Protein AF-A0A524EUF6-F1 (afdb_monomer_lite)

pLDDT: mean 81.36, std 13.71, range [43.19, 94.94]

Foldseek 3Di:
DPPDPDPCVVVVPPDDDDDDQQDLVNLVVVLVVVVVVVCVVVVVVCPDPDPVPQRPVAHSLLSVLLCVVVVRPVVSSVVVVVVLVCCVVPPPDDSVVSSVVRND

Radius of gyration: 19.51 Å; chains: 1; bounding box: 36×33×57 Å

Structure (mmCIF, N/CA/C/O backbone):
data_AF-A0A524EUF6-F1
#
_entry.id   AF-A0A524EUF6-F1
#
loop_
_atom_site.group_PDB
_atom_site.id
_atom_site.type_symbol
_atom_site.label_atom_id
_atom_site.label_alt_id
_atom_site.label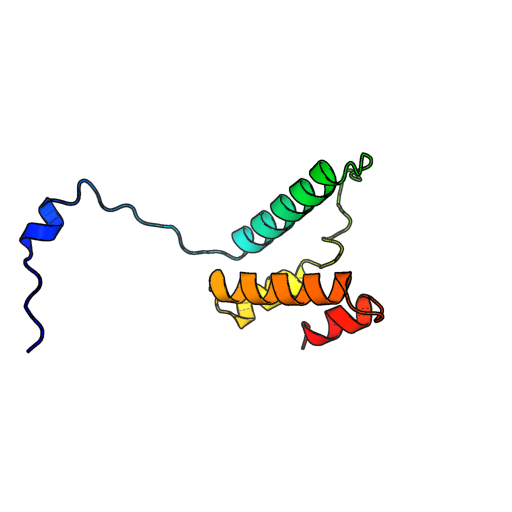_comp_id
_atom_site.label_asym_id
_atom_site.label_entity_id
_atom_site.label_seq_id
_atom_site.pdbx_PDB_ins_code
_atom_site.Cartn_x
_atom_site.Cartn_y
_atom_site.Cartn_z
_atom_site.occupancy
_atom_site.B_iso_or_equiv
_atom_site.auth_seq_id
_atom_site.auth_comp_id
_atom_site.auth_asym_id
_atom_site.auth_atom_id
_atom_site.pdbx_PDB_model_num
ATOM 1 N N . MET A 1 1 ? -5.991 -10.673 -41.555 1.00 43.19 1 MET A N 1
ATOM 2 C CA . MET A 1 1 ? -4.595 -10.441 -41.983 1.00 43.19 1 MET A CA 1
ATOM 3 C C . MET A 1 1 ? -3.9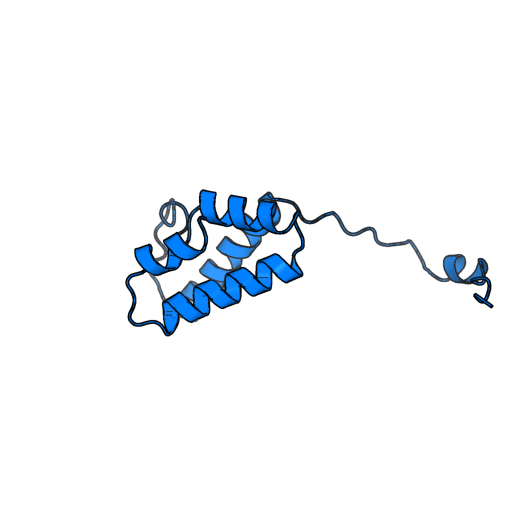37 -9.592 -40.916 1.00 43.19 1 MET A C 1
ATOM 5 O O . MET A 1 1 ? -4.354 -8.457 -40.746 1.00 43.19 1 MET A O 1
ATOM 9 N N . ILE A 1 2 ? -3.001 -10.150 -40.150 1.00 49.97 2 ILE A N 1
ATOM 10 C CA . ILE A 1 2 ? -2.170 -9.356 -39.239 1.00 49.97 2 ILE A CA 1
ATOM 11 C C . ILE A 1 2 ? -1.090 -8.731 -40.123 1.00 49.97 2 ILE A C 1
ATOM 13 O O . ILE A 1 2 ? -0.323 -9.452 -40.760 1.00 49.97 2 ILE A O 1
ATOM 17 N N . THR A 1 3 ? -1.111 -7.409 -40.260 1.00 55.97 3 THR A N 1
ATOM 18 C CA . THR A 1 3 ? -0.091 -6.639 -40.975 1.00 55.97 3 THR A CA 1
ATOM 19 C C . THR A 1 3 ? 1.263 -6.900 -40.325 1.00 55.97 3 THR A C 1
ATOM 21 O O . THR A 1 3 ? 1.426 -6.720 -39.120 1.00 55.97 3 THR A O 1
ATOM 24 N N . LYS A 1 4 ? 2.217 -7.384 -41.124 1.00 63.75 4 LYS A N 1
ATOM 25 C CA . LYS A 1 4 ? 3.602 -7.614 -40.706 1.00 63.75 4 LYS A CA 1
ATOM 26 C C . LYS A 1 4 ? 4.155 -6.280 -40.187 1.00 63.75 4 LYS A C 1
ATOM 28 O O . LYS A 1 4 ? 4.105 -5.293 -40.918 1.00 63.75 4 LYS A O 1
ATOM 33 N N . VAL A 1 5 ? 4.592 -6.234 -38.929 1.00 67.06 5 VAL A N 1
ATOM 34 C CA . VAL A 1 5 ? 5.233 -5.042 -38.355 1.00 67.06 5 VAL A CA 1
ATOM 35 C C . VAL A 1 5 ? 6.497 -4.770 -39.170 1.00 67.06 5 VAL A C 1
ATOM 37 O O . VAL A 1 5 ? 7.296 -5.683 -39.361 1.00 67.06 5 VAL A O 1
ATOM 40 N N . ASP A 1 6 ? 6.638 -3.555 -39.705 1.00 73.00 6 ASP A N 1
ATOM 41 C CA . ASP A 1 6 ? 7.836 -3.144 -40.439 1.00 73.00 6 ASP A CA 1
ATOM 42 C C . ASP A 1 6 ? 9.018 -3.126 -39.464 1.00 73.00 6 ASP A C 1
ATOM 44 O O . ASP A 1 6 ? 9.072 -2.310 -38.541 1.00 73.00 6 ASP A O 1
ATOM 48 N N . GLU A 1 7 ? 9.939 -4.072 -39.646 1.00 69.06 7 GLU A N 1
ATOM 49 C CA . GLU A 1 7 ? 11.098 -4.289 -38.776 1.00 69.06 7 GLU A CA 1
ATOM 50 C C . GLU A 1 7 ? 11.995 -3.039 -38.697 1.00 69.06 7 GLU A C 1
ATOM 52 O O . GLU A 1 7 ? 12.682 -2.835 -37.695 1.00 69.06 7 GLU A O 1
ATOM 57 N N . ASN A 1 8 ? 11.909 -2.133 -39.682 1.00 70.81 8 ASN A N 1
ATOM 58 C CA . ASN A 1 8 ? 12.660 -0.880 -39.690 1.00 70.81 8 ASN A CA 1
ATOM 59 C C . ASN A 1 8 ? 12.171 0.144 -38.656 1.00 70.81 8 ASN A C 1
ATOM 61 O O . ASN A 1 8 ? 12.925 1.046 -38.303 1.00 70.81 8 ASN A O 1
ATOM 65 N N . ILE A 1 9 ? 10.946 0.011 -38.130 1.00 70.19 9 ILE A N 1
ATOM 66 C CA . ILE A 1 9 ? 10.404 0.906 -37.090 1.00 70.19 9 ILE A CA 1
ATOM 67 C C . ILE A 1 9 ? 11.243 0.832 -35.808 1.00 70.19 9 ILE A C 1
ATOM 69 O O . ILE A 1 9 ? 11.438 1.843 -35.135 1.00 70.19 9 ILE A O 1
ATOM 73 N N . ILE A 1 10 ? 11.795 -0.344 -35.497 1.00 65.94 10 ILE A N 1
ATOM 74 C CA . ILE A 1 10 ? 12.630 -0.561 -34.308 1.00 65.94 10 ILE A CA 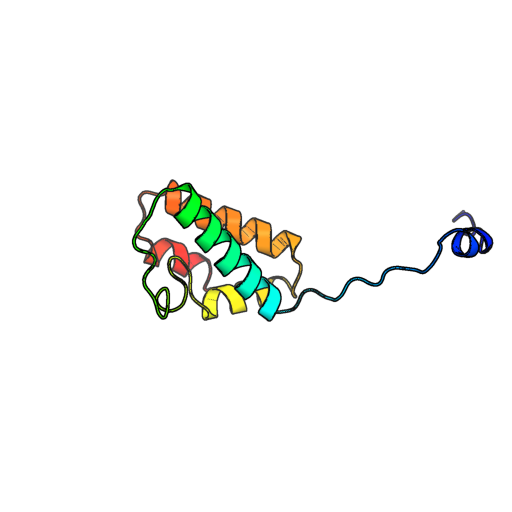1
ATOM 75 C C . ILE A 1 10 ? 13.922 0.267 -34.393 1.00 65.94 10 ILE A C 1
ATOM 77 O O . ILE A 1 10 ? 14.393 0.759 -33.373 1.00 65.94 10 ILE A O 1
ATOM 81 N N . HIS A 1 11 ? 14.448 0.510 -35.600 1.00 66.75 11 HIS A N 1
ATOM 82 C CA . HIS A 1 11 ? 15.644 1.334 -35.811 1.00 66.75 11 HIS A CA 1
ATOM 83 C C . HIS A 1 11 ? 15.419 2.838 -35.585 1.00 66.75 11 HIS A C 1
ATOM 85 O O . HIS A 1 11 ? 16.393 3.571 -35.434 1.00 66.75 11 HIS A O 1
ATOM 91 N N . PHE A 1 12 ? 14.166 3.306 -35.537 1.00 69.38 12 PHE A N 1
ATOM 92 C CA . PHE A 1 12 ? 13.836 4.694 -35.183 1.00 69.38 12 PHE A CA 1
ATOM 93 C C . PHE A 1 12 ? 13.695 4.909 -33.670 1.00 69.38 12 PHE A C 1
ATOM 95 O O . PHE A 1 12 ? 13.650 6.053 -33.215 1.00 69.38 12 PHE A O 1
ATOM 102 N N . ILE A 1 13 ? 13.623 3.831 -32.883 1.00 69.94 13 ILE A N 1
ATOM 103 C CA . ILE A 1 13 ? 13.624 3.904 -31.424 1.00 69.94 13 ILE A CA 1
ATOM 104 C C . ILE A 1 13 ? 15.087 3.947 -30.981 1.00 69.94 13 ILE A C 1
ATOM 106 O O . ILE A 1 13 ? 15.757 2.920 -30.898 1.00 69.94 13 ILE A O 1
ATOM 110 N N . ASN A 1 14 ? 15.586 5.157 -30.725 1.00 68.75 14 ASN A N 1
ATOM 111 C CA . ASN A 1 14 ? 16.880 5.363 -30.082 1.00 68.75 14 ASN A CA 1
ATOM 112 C C . ASN A 1 14 ? 16.827 4.737 -28.684 1.00 68.75 14 ASN A C 1
ATOM 114 O O . ASN A 1 14 ? 16.230 5.314 -27.786 1.00 68.75 14 ASN A O 1
ATOM 118 N N . GLU A 1 15 ? 17.422 3.552 -28.558 1.00 75.94 15 GLU A N 1
ATOM 119 C CA . GLU A 1 15 ? 17.624 2.781 -27.327 1.00 75.94 15 GLU A CA 1
ATOM 120 C C . GLU A 1 15 ? 16.336 2.448 -26.541 1.00 75.94 15 GLU A C 1
ATOM 122 O O . GLU A 1 15 ? 15.756 3.299 -25.864 1.00 75.94 15 GLU A O 1
ATOM 127 N N . PRO A 1 16 ? 15.861 1.189 -26.580 1.00 75.75 16 PRO A N 1
ATOM 128 C CA . PRO A 1 16 ? 14.679 0.802 -25.821 1.00 75.75 16 PRO A CA 1
ATOM 129 C C . PRO A 1 16 ? 14.922 0.963 -24.315 1.00 75.75 16 PRO A C 1
ATOM 131 O O . PRO A 1 16 ? 15.862 0.399 -23.755 1.00 75.75 16 PRO A O 1
ATOM 134 N N . LEU A 1 17 ? 14.032 1.702 -23.651 1.00 81.19 17 LEU A N 1
ATOM 135 C CA . LEU A 1 17 ? 14.020 1.815 -22.199 1.00 81.19 17 LEU A CA 1
ATOM 136 C C . LEU A 1 17 ? 13.297 0.604 -21.605 1.00 81.19 17 LEU A C 1
ATOM 138 O O . LEU A 1 17 ? 12.104 0.400 -21.833 1.00 81.19 17 LEU A O 1
ATOM 142 N N . PHE A 1 18 ? 14.024 -0.195 -20.832 1.00 82.00 18 PHE A N 1
ATOM 143 C CA . PHE A 1 18 ? 13.457 -1.327 -20.110 1.00 82.00 18 PHE A CA 1
ATOM 144 C C . PHE A 1 18 ? 13.017 -0.874 -18.723 1.00 82.00 18 PHE A C 1
ATOM 146 O O . PHE A 1 18 ? 13.826 -0.408 -17.924 1.00 82.00 18 PHE A O 1
ATOM 153 N N . LEU A 1 19 ? 11.723 -1.012 -18.444 1.00 85.31 19 LEU A N 1
ATOM 154 C CA . LEU A 1 19 ? 11.185 -0.789 -17.110 1.00 85.31 19 LEU A CA 1
ATOM 155 C C . LEU A 1 19 ? 11.429 -2.031 -16.257 1.00 85.31 19 LEU A C 1
ATOM 157 O O . LEU A 1 19 ? 11.144 -3.153 -16.687 1.00 85.31 19 LEU A O 1
ATOM 161 N N . SER A 1 20 ? 11.935 -1.820 -15.046 1.00 86.62 20 SER A N 1
ATOM 162 C CA . SER A 1 20 ? 12.022 -2.871 -14.039 1.00 86.62 20 SER A CA 1
ATOM 163 C C . SER A 1 20 ? 10.632 -3.405 -13.702 1.00 86.62 20 SER A C 1
ATOM 165 O O . SER A 1 20 ? 9.629 -2.690 -13.786 1.00 86.62 20 SER A O 1
ATOM 167 N N . GLN A 1 21 ? 10.574 -4.678 -13.320 1.00 88.00 21 GLN A N 1
ATOM 168 C CA . GLN A 1 21 ? 9.352 -5.252 -12.771 1.00 88.00 21 GLN A CA 1
ATOM 169 C C . GLN A 1 21 ? 9.025 -4.590 -11.436 1.00 88.00 21 GLN A C 1
ATOM 171 O O . GLN A 1 21 ? 9.933 -4.229 -10.692 1.00 88.00 21 GLN A O 1
ATOM 176 N N . PHE A 1 22 ? 7.731 -4.462 -11.149 1.00 90.94 22 PHE A N 1
ATOM 177 C CA . PHE A 1 22 ? 7.272 -4.015 -9.845 1.00 90.94 22 PHE A CA 1
ATOM 178 C C . PHE A 1 22 ? 7.465 -5.145 -8.840 1.00 90.94 22 PHE A C 1
ATOM 180 O O . PHE A 1 22 ? 6.967 -6.255 -9.032 1.00 90.94 22 PHE A O 1
ATOM 187 N N . THR A 1 23 ? 8.222 -4.851 -7.803 1.00 94.19 23 THR A N 1
ATOM 188 C CA . THR A 1 23 ? 8.638 -5.767 -6.754 1.00 94.19 23 THR A CA 1
ATOM 189 C C . THR A 1 23 ? 7.863 -5.505 -5.472 1.00 94.19 23 THR A C 1
ATOM 191 O O . THR A 1 23 ? 7.165 -4.503 -5.319 1.00 94.19 23 THR A O 1
ATOM 194 N N . GLU A 1 24 ? 7.993 -6.417 -4.519 1.00 91.38 24 GLU A N 1
ATOM 195 C CA . GLU A 1 24 ? 7.374 -6.272 -3.206 1.00 91.38 24 GLU A CA 1
ATOM 196 C C . GLU A 1 24 ? 7.931 -5.050 -2.452 1.00 91.38 24 GLU A C 1
ATOM 198 O O . GLU A 1 24 ? 7.176 -4.306 -1.836 1.00 91.38 24 GLU A O 1
ATOM 203 N N . SER A 1 25 ? 9.228 -4.738 -2.586 1.00 90.62 25 SER A N 1
ATOM 204 C CA . SER A 1 25 ? 9.799 -3.510 -2.005 1.00 90.62 25 SER A CA 1
ATOM 205 C C . SER A 1 25 ? 9.110 -2.244 -2.516 1.00 90.62 25 SER A C 1
ATOM 207 O O . SER A 1 25 ? 8.903 -1.301 -1.750 1.00 90.62 25 SER A O 1
ATOM 209 N N . ASP A 1 26 ? 8.681 -2.246 -3.781 1.00 92.25 26 ASP A N 1
ATOM 210 C CA . ASP A 1 26 ? 8.070 -1.077 -4.408 1.00 92.25 26 ASP A CA 1
ATOM 211 C C . ASP A 1 26 ? 6.700 -0.738 -3.801 1.00 92.25 26 ASP A C 1
ATOM 213 O O . ASP A 1 26 ? 6.358 0.443 -3.710 1.00 92.25 26 ASP A O 1
ATOM 217 N N . ILE A 1 27 ? 5.910 -1.723 -3.338 1.00 91.25 27 ILE A N 1
ATOM 218 C CA . ILE A 1 27 ? 4.635 -1.426 -2.658 1.00 91.25 27 ILE A CA 1
ATOM 219 C C . ILE A 1 27 ? 4.873 -0.768 -1.295 1.00 91.25 27 ILE A C 1
ATOM 221 O O . ILE A 1 27 ? 4.163 0.181 -0.949 1.00 91.25 27 ILE A O 1
ATOM 225 N N . TYR A 1 28 ? 5.887 -1.209 -0.546 1.00 89.06 28 TYR A N 1
ATOM 226 C CA . TYR A 1 28 ? 6.224 -0.614 0.747 1.00 89.06 28 TYR A CA 1
ATOM 227 C C . TYR A 1 28 ? 6.720 0.819 0.585 1.00 89.06 28 TYR A C 1
ATOM 229 O O . TYR A 1 28 ? 6.233 1.721 1.270 1.00 89.06 28 TYR A O 1
ATOM 237 N N . GLU A 1 29 ? 7.646 1.051 -0.349 1.00 88.88 29 GLU A N 1
ATOM 238 C CA . GLU A 1 29 ? 8.147 2.394 -0.638 1.00 88.88 29 GLU A CA 1
ATOM 239 C C . GLU A 1 29 ? 7.027 3.313 -1.125 1.00 88.88 29 GLU A C 1
ATOM 241 O O . GLU A 1 29 ? 6.880 4.433 -0.628 1.00 88.88 29 GLU A O 1
ATOM 246 N N . PHE A 1 30 ? 6.190 2.830 -2.049 1.00 89.50 30 PHE A N 1
ATOM 247 C CA . PHE A 1 30 ? 5.038 3.576 -2.543 1.00 89.50 30 PHE A CA 1
ATOM 248 C C . PHE A 1 30 ? 4.110 3.992 -1.398 1.00 89.50 30 PHE A C 1
ATOM 250 O O . PHE A 1 30 ? 3.733 5.163 -1.298 1.00 89.50 30 PHE A O 1
ATOM 257 N N . TYR A 1 31 ? 3.762 3.057 -0.518 1.00 89.56 31 TYR A N 1
ATOM 258 C CA . TYR A 1 31 ? 2.888 3.313 0.619 1.00 89.56 31 TYR A CA 1
ATOM 259 C C . TYR A 1 31 ? 3.478 4.355 1.580 1.00 89.56 31 TYR A C 1
ATOM 261 O O . TYR A 1 31 ? 2.836 5.368 1.868 1.00 89.56 31 TYR A O 1
ATOM 269 N N . VAL A 1 32 ? 4.720 4.147 2.028 1.00 85.56 32 VAL A N 1
ATOM 270 C CA . VAL A 1 32 ? 5.391 5.031 2.993 1.00 85.56 32 VAL A CA 1
ATOM 271 C C . VAL A 1 32 ? 5.542 6.440 2.437 1.00 85.56 32 VAL A C 1
ATOM 273 O O . VAL A 1 32 ? 5.272 7.412 3.143 1.00 85.56 32 VAL A O 1
ATOM 276 N N . ASN A 1 33 ? 5.941 6.570 1.172 1.00 87.25 33 ASN A N 1
ATOM 277 C CA . ASN A 1 33 ? 6.146 7.874 0.551 1.00 87.25 33 ASN A CA 1
ATOM 278 C C . ASN A 1 33 ? 4.830 8.649 0.419 1.00 87.25 33 ASN A C 1
ATOM 280 O O . ASN A 1 33 ? 4.785 9.842 0.715 1.00 87.25 33 ASN A O 1
ATOM 284 N N . ASN A 1 34 ? 3.735 7.982 0.044 1.00 87.69 34 ASN A N 1
ATOM 285 C CA . ASN A 1 34 ? 2.426 8.633 -0.024 1.00 87.69 34 ASN A CA 1
ATOM 286 C C . ASN A 1 34 ? 1.899 9.029 1.359 1.00 87.69 34 ASN A C 1
ATOM 288 O O . ASN A 1 34 ? 1.331 10.112 1.503 1.00 87.69 34 ASN A O 1
ATOM 292 N N . LEU A 1 35 ? 2.115 8.195 2.378 1.00 84.12 35 LEU A N 1
ATOM 293 C CA . LEU A 1 35 ? 1.714 8.514 3.744 1.00 84.12 35 LEU A CA 1
ATOM 294 C C . LEU A 1 35 ? 2.490 9.721 4.288 1.00 84.12 35 LEU A C 1
ATOM 296 O O . LEU A 1 35 ? 1.879 10.637 4.836 1.00 84.12 35 LEU A O 1
ATOM 300 N N . LYS A 1 36 ? 3.811 9.773 4.072 1.00 82.06 36 LYS A N 1
ATOM 301 C CA . LYS A 1 36 ? 4.640 10.941 4.415 1.00 82.06 36 LYS A CA 1
ATOM 302 C C . LYS A 1 36 ? 4.127 12.205 3.732 1.00 82.06 36 LYS A C 1
ATOM 304 O O . LYS A 1 36 ? 3.834 13.181 4.416 1.00 82.06 36 LYS A O 1
ATOM 309 N N . ASN A 1 37 ? 3.904 12.147 2.418 1.00 85.50 37 ASN A N 1
ATOM 310 C CA . ASN A 1 37 ? 3.364 13.274 1.656 1.00 85.50 37 ASN A CA 1
ATOM 311 C C . ASN A 1 37 ? 2.006 13.742 2.200 1.00 85.50 37 ASN A C 1
ATOM 313 O O . ASN A 1 37 ? 1.748 14.941 2.279 1.00 85.50 37 ASN A O 1
ATOM 317 N N . PHE A 1 38 ? 1.116 12.819 2.570 1.00 84.00 38 PHE A N 1
ATOM 318 C CA . PHE A 1 38 ? -0.175 13.166 3.163 1.00 84.00 38 PHE A CA 1
ATOM 319 C C . PHE A 1 38 ? -0.010 13.897 4.504 1.00 84.00 38 PHE A C 1
ATOM 321 O O . PHE A 1 38 ? -0.647 14.926 4.727 1.00 84.00 38 PHE A O 1
ATOM 328 N N . LEU A 1 39 ? 0.861 13.391 5.379 1.00 80.06 39 LEU A N 1
ATOM 329 C CA . LEU A 1 39 ? 1.091 13.960 6.708 1.00 80.06 39 LEU A CA 1
ATOM 330 C C . LEU A 1 39 ? 1.731 15.350 6.641 1.00 80.06 39 LEU A C 1
ATOM 332 O O . LEU A 1 39 ? 1.290 16.269 7.334 1.00 80.06 39 LEU A O 1
ATOM 336 N N . GLU A 1 40 ? 2.728 15.512 5.773 1.00 82.69 40 GLU A N 1
ATOM 337 C CA . GLU A 1 40 ? 3.401 16.789 5.533 1.00 82.69 40 GLU A CA 1
ATOM 338 C C . GLU A 1 40 ? 2.421 17.836 4.991 1.00 82.69 40 GLU A C 1
ATOM 340 O O . GLU A 1 40 ? 2.316 18.931 5.542 1.00 82.69 40 GLU A O 1
ATOM 345 N N . ASN A 1 41 ? 1.622 17.479 3.979 1.00 85.44 41 ASN A N 1
ATOM 346 C CA . ASN A 1 41 ? 0.616 18.381 3.408 1.00 85.44 41 ASN A CA 1
ATOM 347 C C . ASN A 1 41 ? -0.537 18.689 4.378 1.00 85.44 41 ASN A C 1
ATOM 349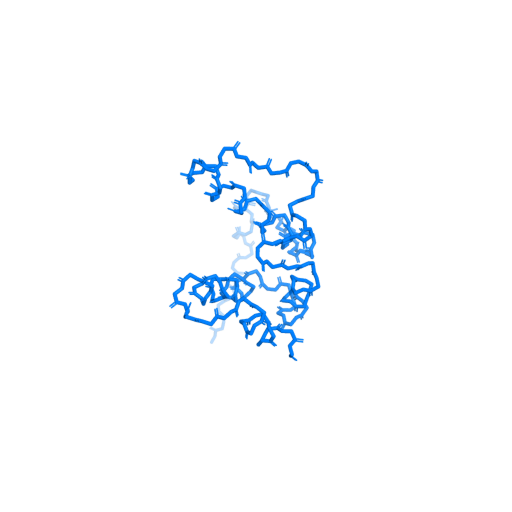 O O . ASN A 1 41 ? -1.173 19.738 4.276 1.00 85.44 41 ASN A O 1
ATOM 353 N N . GLY A 1 42 ? -0.814 17.789 5.322 1.00 81.19 42 GLY A N 1
ATOM 354 C CA . GLY A 1 42 ? -1.823 17.971 6.362 1.00 81.19 42 GLY A CA 1
ATOM 355 C C . GLY A 1 42 ? -1.369 18.814 7.560 1.00 81.19 42 GLY A C 1
ATOM 356 O O . GLY A 1 42 ? -2.154 18.993 8.488 1.00 81.19 42 GLY A O 1
ATOM 357 N N . ASN A 1 43 ? -0.134 19.338 7.565 1.00 77.12 43 ASN A N 1
ATOM 358 C CA . ASN A 1 43 ? 0.488 20.031 8.704 1.00 77.12 43 ASN A CA 1
ATOM 359 C C . ASN A 1 43 ? 0.558 19.181 9.989 1.00 77.12 43 ASN A C 1
ATOM 361 O O . ASN A 1 43 ? 0.531 19.711 11.105 1.00 77.12 43 ASN A O 1
ATOM 365 N N . PHE A 1 44 ? 0.673 17.858 9.859 1.00 74.56 44 PHE A N 1
ATOM 366 C CA . PHE A 1 44 ? 0.876 16.973 11.002 1.00 74.56 44 PHE A CA 1
ATOM 367 C C . PHE A 1 44 ? 2.357 17.026 11.423 1.00 74.56 44 PHE A C 1
ATOM 369 O O . PHE A 1 44 ? 3.189 16.253 10.968 1.00 74.56 44 PHE A O 1
ATOM 376 N N . THR A 1 45 ? 2.703 17.983 12.292 1.00 57.94 45 THR A N 1
ATOM 377 C CA . THR A 1 45 ? 4.092 18.355 12.654 1.00 57.94 45 THR A CA 1
ATOM 378 C C . THR A 1 45 ? 4.819 17.392 13.597 1.00 57.94 45 THR A C 1
ATOM 380 O O . THR A 1 45 ? 5.987 17.606 13.916 1.00 57.94 45 THR A O 1
ATOM 383 N N . LYS A 1 46 ? 4.153 16.330 14.057 1.00 58.44 46 LYS A N 1
ATOM 384 C CA . LYS A 1 46 ? 4.756 15.257 14.856 1.00 58.44 46 LYS A CA 1
ATOM 385 C C . LYS A 1 46 ? 4.696 13.962 14.064 1.00 58.44 46 LYS A C 1
ATOM 387 O O . LYS A 1 46 ? 3.848 13.114 14.324 1.00 58.44 46 LYS A O 1
ATOM 392 N N . ILE A 1 47 ? 5.582 13.846 13.083 1.00 59.00 47 ILE A N 1
ATOM 393 C CA . ILE A 1 47 ? 5.906 12.560 12.474 1.00 59.00 47 ILE A CA 1
ATOM 394 C C . ILE A 1 47 ? 6.724 11.811 13.540 1.00 59.00 47 ILE A C 1
ATOM 396 O O . ILE A 1 47 ? 7.773 12.319 13.933 1.00 59.00 47 ILE A O 1
ATOM 400 N N . PRO A 1 48 ? 6.240 10.699 14.116 1.00 55.94 48 PRO A N 1
ATOM 401 C CA . PRO A 1 48 ? 7.007 9.952 15.099 1.00 55.94 48 PRO A CA 1
ATOM 402 C C . PRO A 1 48 ? 8.224 9.321 14.413 1.00 55.94 48 PRO A C 1
ATOM 404 O O . PRO A 1 48 ? 8.070 8.487 13.523 1.00 55.94 48 PRO A O 1
ATOM 407 N N . ASP A 1 49 ? 9.423 9.707 14.837 1.00 55.59 49 ASP A N 1
ATOM 408 C CA . ASP A 1 49 ? 10.654 8.954 14.586 1.00 55.59 49 ASP A CA 1
ATOM 409 C C . ASP A 1 49 ? 10.719 7.852 15.666 1.00 55.59 49 ASP A C 1
ATOM 411 O O . ASP A 1 49 ? 10.620 8.159 16.852 1.00 55.59 49 ASP A O 1
ATOM 415 N N . ALA A 1 50 ? 10.778 6.547 15.377 1.00 45.66 50 ALA A N 1
ATOM 416 C CA . ALA A 1 50 ? 11.689 5.869 14.447 1.00 45.66 50 ALA A CA 1
ATOM 417 C C . ALA A 1 50 ? 11.078 4.639 13.718 1.00 45.66 50 ALA A C 1
ATOM 419 O O . ALA A 1 50 ? 11.772 3.900 13.027 1.00 45.66 50 ALA A O 1
ATOM 420 N N . THR A 1 51 ? 9.771 4.453 13.844 1.00 49.28 51 THR A N 1
ATOM 421 C CA . THR A 1 51 ? 8.908 3.458 13.195 1.00 49.28 51 THR A CA 1
ATOM 422 C C . THR A 1 51 ? 7.539 4.130 13.227 1.00 49.28 51 THR A C 1
ATOM 424 O O . THR A 1 51 ? 7.057 4.432 14.313 1.00 49.28 51 THR A O 1
ATOM 427 N N . PHE A 1 52 ? 6.906 4.452 12.098 1.00 51.81 52 PHE A N 1
ATOM 428 C CA . PHE A 1 52 ? 5.510 4.921 12.108 1.00 51.81 52 PHE A CA 1
ATOM 429 C C . PHE A 1 52 ? 4.653 3.668 12.399 1.00 51.81 52 PHE A C 1
ATOM 431 O O . PHE A 1 52 ? 4.248 2.975 11.469 1.00 51.81 52 PHE A O 1
ATOM 438 N N . GLU A 1 53 ? 4.582 3.291 13.685 1.00 48.12 53 GLU A N 1
ATOM 439 C CA . GLU A 1 53 ? 4.812 1.921 14.199 1.00 48.12 53 GLU A CA 1
ATOM 440 C C . GLU A 1 53 ? 4.173 0.791 13.363 1.00 48.12 53 GLU A C 1
ATOM 442 O O . GLU A 1 53 ? 2.964 0.578 13.374 1.00 48.12 53 GLU A O 1
ATOM 447 N N . ASP A 1 54 ? 5.041 0.134 12.581 1.00 56.09 54 ASP A N 1
ATOM 448 C CA . ASP A 1 54 ? 4.859 -0.960 11.614 1.00 56.09 54 ASP A CA 1
ATOM 449 C C . ASP A 1 54 ? 3.719 -0.823 10.586 1.00 56.09 54 ASP A C 1
ATOM 451 O O . ASP A 1 54 ? 3.120 -1.815 10.165 1.00 56.09 54 ASP A O 1
ATOM 455 N N . TYR A 1 55 ? 3.556 0.418 10.096 1.00 60.41 55 TYR A N 1
ATOM 456 C CA . TYR A 1 55 ? 2.841 0.880 8.889 1.00 60.41 55 TYR A CA 1
ATOM 457 C C . TYR A 1 55 ? 1.408 1.416 9.062 1.00 60.41 55 TYR A C 1
ATOM 459 O O . TYR A 1 55 ? 0.690 1.485 8.067 1.00 60.41 55 TYR A O 1
ATOM 467 N N . PHE A 1 56 ? 0.982 1.891 10.238 1.00 72.38 56 PHE A N 1
ATOM 468 C CA . PHE A 1 56 ? -0.366 2.472 10.425 1.00 72.38 56 PHE A CA 1
ATOM 469 C C . PHE A 1 56 ? -0.763 3.496 9.324 1.00 72.38 56 PHE A C 1
ATOM 471 O O . PHE A 1 56 ? 0.047 4.366 9.001 1.00 72.38 56 PHE A O 1
ATOM 478 N N . PRO A 1 57 ? -2.000 3.470 8.771 1.00 81.25 57 PRO A N 1
ATOM 479 C CA . PRO A 1 57 ? -3.137 2.629 9.168 1.00 81.25 57 PRO A CA 1
ATOM 480 C C . PRO A 1 57 ? -3.119 1.183 8.652 1.00 81.25 57 PRO A C 1
ATOM 482 O O . PRO A 1 57 ? -3.996 0.418 9.041 1.00 81.25 57 PRO A O 1
ATOM 485 N N . LEU A 1 58 ? -2.173 0.804 7.790 1.00 89.44 58 LEU A N 1
ATOM 486 C CA . LEU A 1 58 ? -1.989 -0.579 7.329 1.00 89.44 58 LEU A CA 1
ATOM 487 C C . LEU A 1 58 ? -0.884 -1.284 8.137 1.00 89.44 58 LEU A C 1
ATOM 489 O O . LEU A 1 58 ? -0.458 -0.794 9.179 1.00 89.44 58 LEU A O 1
ATOM 493 N N . ASN A 1 59 ? -0.449 -2.462 7.688 1.00 85.19 59 ASN A N 1
ATOM 494 C CA . ASN A 1 59 ? 0.697 -3.179 8.246 1.00 85.19 59 ASN A CA 1
ATOM 495 C C . ASN A 1 59 ? 1.484 -3.895 7.128 1.00 85.19 59 ASN A C 1
ATOM 497 O O . ASN A 1 59 ? 1.003 -4.006 5.995 1.00 85.19 59 ASN A O 1
ATOM 501 N N . HIS A 1 60 ? 2.691 -4.380 7.437 1.00 85.75 60 HIS A N 1
ATOM 502 C CA . HIS A 1 60 ? 3.545 -5.067 6.458 1.00 85.75 60 HIS A CA 1
ATOM 503 C C . HIS A 1 60 ? 2.873 -6.300 5.837 1.00 85.75 60 HIS A C 1
ATOM 505 O O . HIS A 1 60 ? 2.934 -6.485 4.624 1.00 85.75 60 HIS A O 1
ATOM 511 N N . GLN A 1 61 ? 2.207 -7.118 6.659 1.00 88.56 61 GLN A N 1
ATOM 512 C CA . GLN A 1 61 ? 1.566 -8.367 6.230 1.00 88.56 61 GLN A CA 1
ATOM 513 C C . GLN A 1 61 ? 0.434 -8.110 5.234 1.00 88.56 61 GLN A C 1
ATOM 515 O O . GLN A 1 61 ? 0.271 -8.844 4.265 1.00 88.56 61 GLN A O 1
ATOM 520 N N . LEU A 1 62 ? -0.328 -7.038 5.437 1.00 90.56 62 LEU A N 1
ATOM 521 C CA . LEU A 1 62 ? -1.399 -6.649 4.535 1.00 90.56 62 LEU A CA 1
ATOM 522 C C . LEU A 1 62 ? -0.852 -6.157 3.191 1.00 90.56 62 LEU A C 1
ATOM 524 O O . LEU A 1 62 ? -1.396 -6.499 2.146 1.00 90.56 62 LEU A O 1
ATOM 528 N N . LEU A 1 63 ? 0.230 -5.375 3.194 1.00 92.00 63 LEU A N 1
ATOM 529 C CA . LEU A 1 63 ? 0.878 -4.934 1.955 1.00 92.00 63 LEU A CA 1
ATOM 530 C C . LEU A 1 63 ? 1.474 -6.123 1.181 1.00 92.00 63 LEU A C 1
ATOM 532 O O . LEU A 1 63 ? 1.279 -6.215 -0.031 1.00 92.00 63 LEU A O 1
ATOM 536 N N . GLU A 1 64 ? 2.104 -7.068 1.882 1.00 92.06 64 GLU A N 1
ATOM 537 C CA . GLU A 1 64 ? 2.600 -8.335 1.324 1.00 92.06 64 GLU A CA 1
ATOM 538 C C . GLU A 1 64 ? 1.456 -9.140 0.687 1.00 92.06 64 GLU A C 1
ATOM 540 O O . GLU A 1 64 ? 1.519 -9.553 -0.474 1.00 92.06 64 GLU A O 1
ATOM 545 N N . HIS A 1 65 ? 0.346 -9.287 1.416 1.00 93.12 65 HIS A N 1
ATOM 546 C CA . HIS A 1 65 ? -0.847 -9.974 0.934 1.00 93.12 65 HIS A CA 1
ATOM 547 C C . HIS A 1 65 ? -1.423 -9.306 -0.324 1.00 93.12 65 HIS A C 1
ATOM 549 O O . HIS A 1 65 ? -1.694 -9.983 -1.318 1.00 93.12 65 HIS A O 1
ATOM 555 N N . ILE A 1 66 ? -1.543 -7.973 -0.325 1.00 93.88 66 ILE A N 1
ATOM 556 C CA . ILE A 1 66 ? -2.018 -7.198 -1.478 1.00 93.88 66 ILE A CA 1
ATOM 557 C C . ILE A 1 66 ? -1.092 -7.375 -2.686 1.00 93.88 66 ILE A C 1
ATOM 559 O O . ILE A 1 66 ? -1.567 -7.468 -3.822 1.00 93.88 66 ILE A O 1
ATOM 563 N N . TYR A 1 67 ? 0.220 -7.444 -2.476 1.00 94.94 67 TYR A N 1
ATOM 564 C CA . TYR A 1 67 ? 1.163 -7.700 -3.557 1.00 94.94 67 TYR A CA 1
ATOM 565 C C . TYR A 1 67 ? 0.961 -9.099 -4.160 1.00 94.94 67 TYR A C 1
ATOM 567 O O . TYR A 1 67 ? 0.789 -9.228 -5.379 1.00 94.94 67 TYR A O 1
ATOM 575 N N . HIS A 1 68 ? 0.909 -10.137 -3.320 1.00 94.19 68 HIS A N 1
ATOM 576 C CA . HIS A 1 68 ? 0.774 -11.523 -3.771 1.00 94.19 68 HIS A CA 1
ATOM 577 C C . HIS A 1 68 ? -0.587 -11.830 -4.396 1.00 94.19 68 HIS A C 1
ATOM 579 O O . HIS A 1 68 ? -0.633 -12.487 -5.433 1.00 94.19 68 HIS A O 1
ATOM 585 N N . MET A 1 69 ? -1.691 -11.313 -3.849 1.00 93.06 69 MET A N 1
ATOM 586 C CA . MET A 1 69 ? -3.029 -11.544 -4.412 1.00 93.06 69 MET A CA 1
ATOM 587 C C . MET A 1 69 ? -3.182 -10.951 -5.828 1.00 93.06 69 MET A C 1
ATOM 589 O O . MET A 1 69 ? -4.036 -11.391 -6.597 1.00 93.06 69 MET A O 1
ATOM 593 N N . ASN A 1 70 ? -2.349 -9.965 -6.186 1.00 91.81 70 ASN A N 1
ATOM 594 C CA . ASN A 1 70 ? -2.361 -9.298 -7.491 1.00 91.81 70 ASN A CA 1
ATOM 595 C C . ASN A 1 70 ? -1.160 -9.652 -8.376 1.00 91.81 70 ASN A C 1
ATOM 597 O O . ASN A 1 70 ? -0.998 -9.038 -9.433 1.00 91.81 70 ASN A O 1
ATOM 601 N N . ASN A 1 71 ? -0.311 -10.603 -7.967 1.00 90.94 71 ASN A N 1
ATOM 602 C CA . ASN A 1 71 ? 0.928 -10.971 -8.663 1.00 90.94 71 ASN A CA 1
ATOM 603 C C . ASN A 1 71 ? 1.788 -9.749 -9.050 1.00 90.94 71 ASN A C 1
ATOM 605 O O . ASN A 1 71 ? 2.277 -9.660 -10.177 1.00 90.94 71 ASN A O 1
ATOM 609 N N . GLY A 1 72 ? 1.907 -8.768 -8.150 1.00 89.62 72 GLY A N 1
ATOM 610 C CA . GLY A 1 72 ? 2.693 -7.557 -8.394 1.00 89.62 72 GLY A CA 1
ATOM 611 C C . GLY A 1 72 ? 2.127 -6.602 -9.451 1.00 89.62 72 GLY A C 1
ATOM 612 O O . GLY A 1 72 ? 2.848 -5.721 -9.907 1.00 89.62 72 GLY A O 1
ATOM 613 N N . ASN A 1 73 ? 0.857 -6.730 -9.861 1.00 92.75 73 ASN A N 1
ATOM 614 C CA . ASN A 1 73 ? 0.233 -5.787 -10.792 1.00 92.75 73 ASN A CA 1
ATOM 615 C C . ASN A 1 73 ? 0.004 -4.416 -10.118 1.00 92.75 73 ASN A C 1
ATOM 617 O O . ASN A 1 73 ? -0.932 -4.286 -9.320 1.00 92.75 73 ASN A O 1
ATOM 621 N N . PRO A 1 74 ? 0.756 -3.356 -10.483 1.00 92.12 74 PRO A N 1
ATOM 622 C CA . PRO A 1 74 ? 0.705 -2.079 -9.764 1.00 92.12 74 PRO A CA 1
ATOM 623 C C . PRO A 1 74 ? -0.667 -1.409 -9.843 1.00 92.12 74 PRO A C 1
ATOM 625 O O . PRO A 1 74 ? -1.091 -0.708 -8.926 1.00 92.12 74 PRO A O 1
ATOM 628 N N . ARG A 1 75 ? -1.389 -1.628 -10.948 1.00 92.69 75 ARG A N 1
ATOM 629 C CA . ARG A 1 75 ? -2.696 -1.013 -11.177 1.00 92.69 75 ARG A CA 1
ATOM 630 C C . ARG A 1 75 ? -3.762 -1.601 -10.262 1.00 92.69 75 ARG A C 1
ATOM 632 O O . ARG A 1 75 ? -4.593 -0.851 -9.753 1.00 92.69 75 ARG A O 1
ATOM 639 N N . GLU A 1 76 ? -3.761 -2.917 -10.079 1.00 94.62 76 GLU A N 1
ATOM 640 C CA . GLU A 1 76 ? -4.725 -3.574 -9.191 1.00 94.62 76 GLU A CA 1
ATOM 641 C C . GLU A 1 76 ? -4.389 -3.310 -7.722 1.00 94.62 76 GLU A C 1
ATOM 643 O O . GLU A 1 76 ? -5.282 -2.956 -6.952 1.00 94.62 76 GLU A O 1
ATOM 648 N N . ILE A 1 77 ? -3.099 -3.325 -7.373 1.00 94.69 77 ILE A N 1
ATOM 649 C CA . ILE A 1 77 ? -2.609 -2.917 -6.051 1.00 94.69 77 ILE A CA 1
ATOM 650 C C . ILE A 1 77 ? -3.111 -1.510 -5.700 1.00 94.69 77 ILE A C 1
ATOM 652 O O . ILE A 1 77 ? -3.736 -1.312 -4.658 1.00 94.69 77 ILE A O 1
ATOM 656 N N . LEU A 1 78 ? -2.927 -0.533 -6.596 1.00 93.94 78 LEU A N 1
ATOM 657 C CA . LEU A 1 78 ? -3.367 0.843 -6.363 1.00 93.94 78 LEU A CA 1
ATOM 658 C C . LEU A 1 78 ? -4.884 0.950 -6.144 1.00 93.94 78 LEU A C 1
ATOM 660 O O . LEU A 1 78 ? -5.328 1.682 -5.259 1.00 93.94 78 LEU A O 1
ATOM 664 N N . LYS A 1 79 ? -5.693 0.219 -6.923 1.00 94.81 79 LYS A N 1
ATOM 665 C CA . LYS A 1 79 ? -7.155 0.204 -6.749 1.00 94.81 79 LYS A CA 1
ATOM 666 C C . LYS A 1 79 ? -7.553 -0.294 -5.361 1.00 94.81 79 LYS A C 1
ATOM 668 O O . LYS A 1 79 ? -8.463 0.275 -4.759 1.00 94.81 79 LYS A O 1
ATOM 673 N N . ILE A 1 80 ? -6.891 -1.338 -4.865 1.00 94.62 80 ILE A N 1
ATOM 674 C CA . ILE A 1 80 ? -7.162 -1.898 -3.538 1.00 94.62 80 ILE A CA 1
ATOM 675 C C . ILE A 1 80 ? -6.771 -0.901 -2.454 1.00 94.62 80 ILE A C 1
ATOM 677 O O . ILE A 1 80 ? -7.592 -0.619 -1.586 1.00 94.62 80 ILE A O 1
ATOM 681 N N . LEU A 1 81 ? -5.585 -0.296 -2.546 1.00 94.06 81 LEU A N 1
ATOM 682 C CA . LEU A 1 81 ? -5.153 0.726 -1.591 1.00 94.06 81 LEU A CA 1
ATOM 683 C C . LEU A 1 81 ? -6.152 1.890 -1.531 1.00 94.06 81 LEU A C 1
ATOM 685 O O . LEU A 1 81 ? -6.608 2.249 -0.448 1.00 94.06 81 LEU A O 1
ATOM 689 N N . ILE A 1 82 ? -6.577 2.424 -2.682 1.00 93.06 82 ILE A N 1
ATOM 690 C CA . ILE A 1 82 ? -7.596 3.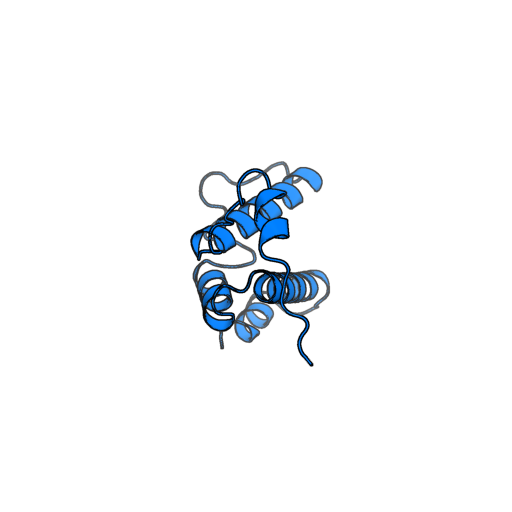488 -2.746 1.00 93.06 82 ILE A CA 1
ATOM 691 C C . ILE A 1 82 ? -8.898 3.047 -2.069 1.00 93.06 82 ILE A C 1
ATOM 693 O O . ILE A 1 82 ? -9.505 3.821 -1.328 1.00 93.06 82 ILE A O 1
ATOM 697 N N . LYS A 1 83 ? -9.341 1.809 -2.307 1.00 94.12 83 LYS A N 1
ATOM 698 C CA . LYS A 1 83 ? -10.556 1.267 -1.692 1.00 94.12 83 LYS A CA 1
ATOM 699 C C . LYS A 1 83 ? -10.430 1.196 -0.168 1.00 94.12 83 LYS A C 1
ATOM 701 O O . LYS A 1 83 ? -11.336 1.661 0.520 1.00 94.12 83 LYS A O 1
ATOM 706 N N . ILE A 1 84 ? -9.310 0.685 0.344 1.00 93.81 84 ILE A N 1
ATOM 707 C CA . ILE A 1 84 ? -9.041 0.597 1.784 1.00 93.81 84 ILE A CA 1
ATOM 708 C C . ILE A 1 84 ? -9.054 1.995 2.410 1.00 93.81 84 ILE A C 1
ATOM 710 O O . ILE A 1 84 ? -9.766 2.220 3.385 1.00 93.81 84 ILE A O 1
ATOM 714 N N . PHE A 1 85 ? -8.343 2.962 1.826 1.00 92.06 85 PHE A N 1
ATOM 715 C CA . PHE A 1 85 ? -8.302 4.328 2.355 1.00 92.06 85 PHE A CA 1
ATOM 716 C C . PHE A 1 85 ? -9.659 5.033 2.307 1.00 92.06 85 PHE A C 1
ATOM 718 O O . PHE A 1 85 ? -10.023 5.712 3.265 1.00 92.06 85 PHE A O 1
ATOM 725 N N . ASN A 1 86 ? -10.442 4.841 1.244 1.00 92.19 86 ASN A N 1
ATOM 726 C CA . ASN A 1 86 ? -11.809 5.356 1.192 1.00 92.19 86 ASN A CA 1
ATOM 727 C C . ASN A 1 86 ? -12.669 4.766 2.317 1.00 92.19 86 ASN A C 1
ATOM 729 O O . ASN A 1 86 ? -13.430 5.495 2.949 1.00 92.19 86 ASN A O 1
ATOM 733 N N . GLU A 1 87 ? -12.542 3.470 2.609 1.00 94.00 87 GLU A N 1
ATOM 734 C CA . GLU A 1 87 ? -13.236 2.874 3.752 1.00 94.00 87 GLU A CA 1
ATOM 735 C C . GLU A 1 87 ? -12.747 3.460 5.079 1.00 94.00 87 GLU A C 1
ATOM 737 O O . GLU A 1 87 ? -13.577 3.816 5.906 1.00 94.00 87 GLU A O 1
ATOM 742 N N . ILE A 1 88 ? -11.438 3.632 5.273 1.00 90.69 88 ILE A N 1
ATOM 743 C CA . ILE A 1 88 ? -10.881 4.233 6.497 1.00 90.69 88 ILE A CA 1
ATOM 744 C C . ILE A 1 88 ? -11.427 5.651 6.727 1.00 90.69 88 ILE A C 1
ATOM 746 O O . ILE A 1 88 ? -11.732 6.010 7.861 1.00 90.69 88 ILE A O 1
ATOM 750 N N . ILE A 1 89 ? -11.559 6.455 5.669 1.00 88.19 89 ILE A N 1
ATOM 751 C CA . ILE A 1 89 ? -11.970 7.863 5.766 1.00 88.19 89 ILE A CA 1
ATOM 752 C C . ILE A 1 89 ? -13.490 8.011 5.913 1.00 88.19 89 ILE A C 1
ATOM 754 O O . ILE A 1 89 ? -13.952 8.859 6.675 1.00 88.19 89 ILE A O 1
ATOM 758 N N . PHE A 1 90 ? -14.275 7.232 5.162 1.00 91.38 90 PHE A N 1
ATOM 759 C CA . PHE A 1 90 ? -15.722 7.450 5.030 1.00 91.38 90 PHE A CA 1
ATOM 760 C C . PHE A 1 90 ? -16.588 6.448 5.803 1.00 91.38 90 PHE A C 1
ATOM 762 O O . PHE A 1 90 ? -17.802 6.640 5.900 1.00 91.38 90 PHE A O 1
ATOM 769 N N . SER A 1 91 ? -16.013 5.367 6.332 1.00 90.56 91 SER A N 1
ATOM 770 C CA . SER A 1 91 ? -16.760 4.373 7.104 1.00 90.56 91 SER A CA 1
ATOM 771 C C . SER A 1 91 ? -16.905 4.781 8.568 1.00 90.56 91 SER A C 1
ATOM 773 O O . SER A 1 91 ? -15.982 5.299 9.184 1.00 90.56 91 SER A O 1
ATOM 775 N N . ASN A 1 92 ? -18.044 4.430 9.168 1.00 88.19 92 ASN A N 1
ATOM 776 C CA . ASN A 1 92 ? -18.246 4.502 10.621 1.00 88.19 92 ASN A CA 1
ATOM 777 C C . ASN A 1 92 ? -17.707 3.251 11.352 1.00 88.19 92 ASN A C 1
ATOM 779 O O . ASN A 1 92 ? -17.977 3.059 12.538 1.00 88.19 92 ASN A O 1
ATOM 783 N N . GLN A 1 93 ? -17.036 2.337 10.641 1.00 88.81 93 GLN A N 1
ATOM 784 C CA . GLN A 1 93 ? -16.487 1.103 11.205 1.00 88.81 93 GLN A CA 1
ATOM 785 C C . GLN A 1 93 ? -15.130 1.350 11.868 1.00 88.81 93 GLN A C 1
ATOM 787 O O . GLN A 1 93 ? -14.347 2.183 11.427 1.00 88.81 93 GLN A O 1
ATOM 792 N N . ASN A 1 94 ? -14.827 0.562 12.901 1.00 88.81 94 ASN A N 1
ATOM 793 C CA . ASN A 1 94 ? -13.490 0.538 13.490 1.00 88.81 94 ASN A CA 1
ATOM 794 C C . ASN A 1 94 ? -12.460 0.031 12.472 1.00 88.81 94 ASN A C 1
ATOM 796 O O . ASN A 1 94 ? -12.757 -0.900 11.721 1.00 88.81 94 ASN A O 1
ATOM 800 N N . LEU A 1 95 ? -11.243 0.583 12.526 1.00 87.50 95 LEU A N 1
ATOM 801 C CA . LEU A 1 95 ? -10.138 0.236 11.627 1.00 87.50 95 LEU A CA 1
ATOM 802 C C . LEU A 1 95 ? -9.901 -1.279 11.537 1.00 87.50 95 LEU A C 1
ATOM 804 O O . LEU A 1 95 ? -9.826 -1.806 10.436 1.00 87.50 95 LEU A O 1
ATOM 808 N N . SER A 1 96 ? -9.889 -1.996 12.666 1.00 86.69 96 SER A N 1
ATOM 809 C CA . SER A 1 96 ? -9.681 -3.454 12.683 1.00 86.69 96 SER A CA 1
ATOM 810 C C . SER A 1 96 ? -10.681 -4.218 11.808 1.00 86.69 96 SER A C 1
ATOM 812 O O . SER A 1 96 ? -10.285 -5.058 11.012 1.00 86.69 96 SER A O 1
ATOM 814 N N . LYS A 1 97 ? -11.969 -3.854 11.862 1.00 89.19 97 LYS A N 1
ATOM 815 C CA . LYS A 1 97 ? -13.019 -4.470 11.031 1.00 89.19 97 LYS A CA 1
ATOM 816 C C . LYS A 1 97 ? -12.885 -4.143 9.549 1.00 89.19 97 LYS A C 1
ATOM 818 O O . LYS A 1 97 ? -13.440 -4.854 8.716 1.00 89.19 97 LYS A O 1
ATOM 823 N N . ILE A 1 98 ? -12.256 -3.017 9.220 1.00 90.00 98 ILE A N 1
ATOM 824 C CA . ILE A 1 98 ? -11.977 -2.657 7.831 1.00 90.00 98 ILE A CA 1
ATOM 825 C C . ILE A 1 98 ? -10.843 -3.544 7.325 1.00 90.00 98 ILE A C 1
ATOM 827 O O . ILE A 1 98 ? -11.013 -4.163 6.280 1.00 90.00 98 ILE A O 1
ATOM 831 N N . LEU A 1 99 ? -9.746 -3.657 8.082 1.00 89.19 99 LEU A N 1
ATOM 832 C CA . LEU A 1 99 ? -8.564 -4.432 7.691 1.00 89.19 99 LEU A CA 1
ATOM 833 C C . LEU A 1 99 ? -8.846 -5.938 7.574 1.00 89.19 99 LEU A C 1
ATOM 835 O O . LEU A 1 99 ? -8.433 -6.534 6.586 1.00 89.19 99 LEU A O 1
ATOM 839 N N . GLU A 1 100 ? -9.652 -6.524 8.471 1.00 88.69 100 GLU A N 1
ATOM 840 C CA . GLU A 1 100 ? -10.052 -7.947 8.424 1.00 88.69 100 GLU A CA 1
ATOM 841 C C . GLU A 1 100 ? -10.621 -8.383 7.055 1.00 88.69 100 GLU A C 1
ATOM 843 O O . GLU A 1 100 ? -10.436 -9.522 6.631 1.00 88.69 100 GLU A O 1
ATOM 848 N N . LYS A 1 101 ? -11.287 -7.477 6.321 1.00 88.69 101 LYS A N 1
ATOM 849 C CA . LYS A 1 101 ? -11.864 -7.763 4.989 1.00 88.69 101 LYS A CA 1
ATOM 850 C C . LYS A 1 101 ? -10.817 -7.990 3.898 1.00 88.69 101 LYS A C 1
ATOM 852 O O . LYS A 1 101 ? -11.175 -8.429 2.809 1.00 88.69 101 LYS A O 1
ATOM 857 N N . TYR A 1 102 ? -9.583 -7.576 4.155 1.00 87.50 102 TYR A N 1
ATOM 858 C CA . TYR A 1 102 ? -8.476 -7.579 3.204 1.00 87.50 102 TYR A CA 1
ATOM 859 C C . TYR A 1 102 ? -7.347 -8.527 3.632 1.00 87.50 102 TYR A C 1
ATOM 861 O O . TYR A 1 102 ? -6.371 -8.660 2.905 1.00 87.50 102 TYR A O 1
ATOM 869 N N . GLU A 1 103 ? -7.485 -9.179 4.790 1.00 81.00 103 GLU A N 1
ATOM 870 C CA . GLU A 1 103 ? -6.561 -10.198 5.309 1.00 81.00 103 GLU A CA 1
ATOM 871 C C . GLU A 1 103 ? -7.012 -11.642 4.983 1.00 81.00 103 GLU A C 1
ATOM 873 O O . GLU A 1 103 ? -6.326 -12.595 5.352 1.00 81.00 103 GLU A O 1
ATOM 878 N N . THR A 1 104 ? -8.166 -11.818 4.320 1.00 62.03 104 THR A N 1
ATOM 879 C CA . THR A 1 104 ? -8.795 -13.1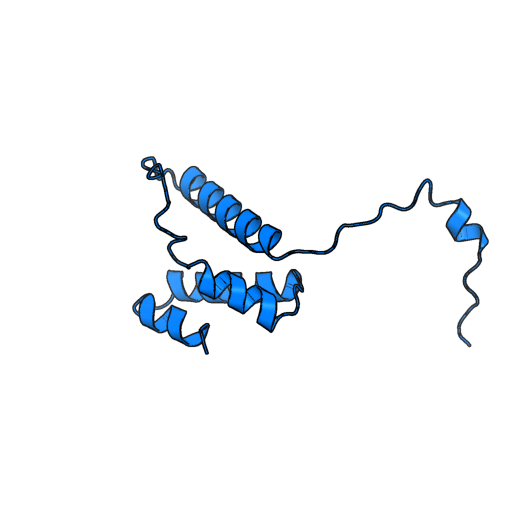16 3.981 1.00 62.03 104 THR A CA 1
ATOM 880 C C . THR A 1 104 ? -8.698 -13.450 2.500 1.00 62.03 104 THR A C 1
ATOM 882 O O . THR A 1 104 ? -8.485 -14.648 2.199 1.00 62.03 104 THR A O 1
#

Sequence (104 aa):
MITKVDENIIHFINEPLFLSQFTESDIYEFYVNNLKNFLENGNFTKIPDATFEDYFPLNHQLLEHIYHMNNGNPREILKILIKIFNEIIFSNQNLSKILEKYET

Secondary structure (DSSP, 8-state):
--PPP-GGGGGGSSSPPPPPPP-HHHHHHHHHHHHHHHHHHTT-----SS-SGGGTTS-HHHHHHHHHHTTT-HHHHHHHHHHHHHHHHH-SS-HHHHHGGG--